Protein AF-A0A0J6KZ96-F1 (afdb_monomer_lite)

Sequence (82 aa):
SLFWNRGNSWVKVEHFSFWPFKAVSKYPEGWGVNYYDGIDGQYKGTISSKAPFMIYARQEGWIDIGNNSWAPEKHFDILDIR

pLDDT: mean 82.37, std 21.11, range [33.81, 98.5]

Secondary structure (DSSP, 8-state):
-----TTS----GGGS-----EEEESSPTT--EEEESSTT--EEEEE---S-EE--EEETTEEE-SSS-EEEGGGEEEE---

Foldseek 3Di:
DWDDDPPPDTDDPVPPPPPFKKKFFPDDAQDWFWKALADVHHTDDTDRGRDIATFDDDDPQWTHRDPSIITRNVRIDIDDDD

Radius of gyration: 14.69 Å; chains: 1; bounding box: 24×22×46 Å

Structure (mmCIF, N/CA/C/O backbone):
data_AF-A0A0J6KZ96-F1
#
_entry.id   AF-A0A0J6KZ96-F1
#
loop_
_atom_site.group_PDB
_atom_site.id
_atom_site.type_symbol
_atom_site.label_atom_id
_atom_site.label_alt_id
_atom_site.label_comp_id
_atom_site.label_asym_id
_atom_site.label_entity_id
_atom_site.label_seq_id
_atom_site.pdbx_PDB_ins_code
_atom_site.Cartn_x
_atom_site.Cartn_y
_atom_site.Cartn_z
_atom_site.occupancy
_atom_site.B_iso_or_equiv
_atom_site.auth_seq_id
_atom_site.auth_comp_id
_atom_site.auth_asym_id
_atom_site.auth_atom_id
_atom_site.pdbx_PDB_model_num
ATOM 1 N N . SER A 1 1 ? 6.037 10.081 22.403 1.00 41.41 1 SER A N 1
ATOM 2 C CA . SER A 1 1 ? 4.605 10.451 22.436 1.00 41.41 1 SER A CA 1
ATOM 3 C C . SER A 1 1 ? 3.865 9.430 23.282 1.00 41.41 1 SER A C 1
ATOM 5 O O . SER A 1 1 ? 4.197 8.258 23.170 1.00 41.41 1 SER A O 1
ATOM 7 N N . LEU A 1 2 ? 2.938 9.842 24.151 1.00 37.09 2 LEU A N 1
ATOM 8 C CA . LEU A 1 2 ? 2.123 8.944 24.984 1.00 37.09 2 LEU A CA 1
ATOM 9 C C . LEU A 1 2 ? 0.689 8.929 24.438 1.00 37.09 2 LEU A C 1
ATOM 11 O O . LEU A 1 2 ? 0.182 9.988 24.076 1.00 37.09 2 LEU A O 1
ATOM 15 N N . PHE A 1 3 ? 0.040 7.763 24.402 1.00 45.28 3 PHE A N 1
ATOM 16 C CA . PHE A 1 3 ? -1.373 7.630 24.024 1.00 45.28 3 PHE A CA 1
ATOM 17 C C . PHE A 1 3 ? -2.184 7.034 25.181 1.00 45.28 3 PHE A C 1
ATOM 19 O O . PHE A 1 3 ? -1.684 6.200 25.935 1.00 45.28 3 PHE A O 1
ATOM 26 N N . TRP A 1 4 ? -3.428 7.495 25.332 1.00 33.81 4 TRP A N 1
ATOM 27 C CA . TRP A 1 4 ? -4.337 7.113 26.415 1.00 33.81 4 TRP A CA 1
ATOM 28 C C . TRP A 1 4 ? -5.162 5.874 26.040 1.00 33.81 4 TRP A C 1
ATOM 30 O O . TRP A 1 4 ? -5.736 5.819 24.955 1.00 33.81 4 TRP A O 1
ATOM 40 N N . ASN A 1 5 ? -5.271 4.907 26.954 1.00 41.16 5 ASN A N 1
ATOM 41 C CA . ASN A 1 5 ? -6.217 3.792 26.863 1.00 41.16 5 ASN A CA 1
ATOM 42 C C . ASN A 1 5 ? -7.104 3.772 28.123 1.00 41.16 5 ASN A C 1
ATOM 44 O O . ASN A 1 5 ? -6.627 4.059 29.224 1.00 41.16 5 ASN A O 1
ATOM 48 N N . ARG A 1 6 ? -8.374 3.372 27.961 1.00 51.09 6 ARG A N 1
ATOM 49 C CA . ARG A 1 6 ? -9.458 3.221 28.960 1.00 51.09 6 ARG A CA 1
ATOM 50 C C . ARG A 1 6 ? -9.165 2.246 30.124 1.00 51.09 6 ARG A C 1
ATOM 52 O O . ARG A 1 6 ? -10.092 1.813 30.796 1.00 51.09 6 ARG A O 1
ATOM 59 N N . GLY A 1 7 ? -7.905 1.896 30.377 1.00 51.59 7 GLY A N 1
ATOM 60 C CA . GLY A 1 7 ? -7.467 0.940 31.401 1.00 51.59 7 GLY A CA 1
ATOM 61 C C . GLY A 1 7 ? -6.518 1.506 32.462 1.00 51.59 7 GLY A C 1
ATOM 62 O O . GLY A 1 7 ? -5.963 0.737 33.235 1.00 51.59 7 GLY A O 1
ATOM 63 N N . ASN A 1 8 ? -6.318 2.827 32.521 1.00 47.25 8 ASN A N 1
ATOM 64 C CA . ASN A 1 8 ? -5.516 3.476 33.567 1.00 47.25 8 ASN A CA 1
ATOM 65 C C . ASN A 1 8 ? -4.056 2.972 33.642 1.00 47.25 8 ASN A C 1
ATOM 67 O O . ASN A 1 8 ? -3.520 2.698 34.713 1.00 47.25 8 ASN A O 1
ATOM 71 N N . SER A 1 9 ? -3.387 2.823 32.496 1.00 51.72 9 SER A N 1
ATOM 72 C CA . SER A 1 9 ? -1.958 2.486 32.449 1.00 51.72 9 SER A CA 1
ATOM 73 C C . SER A 1 9 ? -1.259 3.265 31.339 1.00 51.72 9 SER A C 1
ATOM 75 O O . SER A 1 9 ? -1.615 3.148 30.168 1.00 51.72 9 SER A O 1
ATOM 77 N N . TRP A 1 10 ? -0.258 4.064 31.713 1.00 49.38 10 TRP A N 1
ATOM 78 C CA . TRP A 1 10 ? 0.654 4.730 30.785 1.00 49.38 10 TRP A CA 1
ATOM 79 C C . TRP A 1 10 ? 1.700 3.718 30.318 1.00 49.38 10 TRP A C 1
ATOM 81 O O . TRP A 1 10 ? 2.546 3.307 31.109 1.00 49.38 10 TRP A O 1
ATOM 91 N N . VAL A 1 11 ? 1.665 3.311 29.050 1.00 50.50 11 VAL A N 1
ATOM 92 C CA . VAL A 1 11 ? 2.701 2.429 28.491 1.00 50.50 11 VAL A CA 1
ATOM 93 C C . VAL A 1 11 ? 3.690 3.277 27.698 1.00 50.50 11 VAL A C 1
ATOM 95 O O . VAL A 1 11 ? 3.312 3.993 26.770 1.00 50.50 11 VAL A O 1
ATOM 98 N N . LYS A 1 12 ? 4.970 3.227 28.084 1.00 44.34 12 LYS A N 1
ATOM 99 C CA . LYS A 1 12 ? 6.059 3.829 27.309 1.00 44.34 12 LYS A CA 1
ATOM 100 C C . LYS A 1 12 ? 6.243 3.040 26.011 1.00 44.34 12 LYS A C 1
ATOM 102 O O . LYS A 1 12 ? 6.260 1.812 26.035 1.00 44.34 12 LYS A O 1
ATOM 107 N N . VAL A 1 13 ? 6.440 3.758 24.903 1.00 47.72 13 VAL A N 1
ATOM 108 C CA . VAL A 1 13 ? 6.698 3.214 23.551 1.00 47.72 13 VAL A CA 1
ATOM 109 C C . VAL A 1 13 ? 7.809 2.152 23.544 1.00 47.72 13 VAL A C 1
ATOM 111 O O . VAL A 1 13 ? 7.767 1.227 22.748 1.00 47.72 13 VAL A O 1
ATOM 114 N N . GLU A 1 14 ? 8.744 2.237 24.488 1.00 46.62 14 GLU A N 1
ATOM 115 C CA . GLU A 1 14 ? 9.882 1.330 24.680 1.00 46.62 14 GLU A CA 1
ATOM 116 C C . GLU A 1 14 ? 9.500 -0.130 25.017 1.00 46.62 14 GLU A C 1
ATOM 118 O O . GLU A 1 14 ? 10.338 -1.015 24.879 1.00 46.62 14 GLU A O 1
ATOM 123 N N . HIS A 1 15 ? 8.255 -0.411 25.431 1.00 44.53 15 HIS A N 1
ATOM 124 C CA . HIS A 1 15 ? 7.775 -1.779 25.709 1.00 44.53 15 HIS A CA 1
ATOM 125 C C . HIS A 1 15 ? 7.052 -2.437 24.527 1.00 44.53 15 HIS A C 1
ATOM 127 O O . HIS A 1 15 ? 6.737 -3.625 24.582 1.00 44.53 15 HIS A O 1
ATOM 133 N N . PHE A 1 16 ? 6.805 -1.690 23.452 1.00 47.91 16 PHE A N 1
ATOM 134 C CA . PHE A 1 16 ? 6.486 -2.285 22.167 1.00 47.91 16 PHE A CA 1
ATOM 135 C C . PHE A 1 16 ? 7.802 -2.378 21.417 1.00 47.91 16 PHE A C 1
ATOM 137 O O . PHE A 1 16 ? 8.339 -1.367 20.972 1.00 47.91 16 PHE A O 1
ATOM 144 N N . SER A 1 17 ? 8.337 -3.587 21.262 1.00 43.28 17 SER A N 1
ATOM 145 C CA . SER A 1 17 ? 9.256 -3.848 20.161 1.00 43.28 17 SER A CA 1
ATOM 146 C C . SER A 1 17 ? 8.484 -3.511 18.884 1.00 43.28 17 SER A C 1
ATOM 148 O O . SER A 1 17 ? 7.704 -4.321 18.390 1.00 43.28 17 SER A O 1
ATOM 150 N N . PHE A 1 18 ? 8.580 -2.258 18.433 1.00 51.38 18 PHE A N 1
ATOM 151 C CA . PHE A 1 18 ? 7.992 -1.797 17.188 1.00 51.38 18 PHE A CA 1
ATOM 152 C C . PHE A 1 18 ? 8.812 -2.454 16.091 1.00 51.38 18 PHE A C 1
ATOM 154 O O . PHE A 1 18 ? 9.806 -1.908 15.623 1.00 51.38 18 PHE A O 1
ATOM 161 N N . TRP A 1 19 ? 8.443 -3.685 15.762 1.00 57.72 19 TRP A N 1
ATOM 162 C CA . TRP A 1 19 ? 8.908 -4.344 14.564 1.00 57.72 19 TRP A CA 1
ATOM 163 C C . TRP A 1 19 ? 8.169 -3.676 13.418 1.00 57.72 19 TRP A C 1
ATOM 165 O O . TRP A 1 19 ? 6.943 -3.796 13.335 1.00 57.72 19 TRP A O 1
ATOM 175 N N . PRO A 1 20 ? 8.862 -2.906 12.570 1.00 66.69 20 PRO A N 1
ATOM 176 C CA . PRO A 1 20 ? 8.191 -2.336 11.434 1.00 66.69 20 PRO A CA 1
ATOM 177 C C . PRO A 1 20 ? 7.818 -3.464 10.481 1.00 66.69 20 PRO A C 1
ATOM 179 O O . PRO A 1 20 ? 8.683 -4.063 9.839 1.00 66.69 20 PRO A O 1
ATOM 182 N N . PHE A 1 21 ? 6.527 -3.752 10.377 1.00 80.75 21 PHE A N 1
ATOM 183 C CA . PHE A 1 21 ? 6.034 -4.581 9.293 1.00 80.75 21 PHE A CA 1
ATOM 184 C C . PHE A 1 21 ? 6.384 -3.892 7.972 1.00 80.75 21 PHE A C 1
ATOM 186 O O . PHE A 1 21 ? 6.229 -2.673 7.822 1.00 80.75 21 PHE A O 1
ATOM 193 N N . LYS A 1 22 ? 6.866 -4.677 7.010 1.00 91.88 22 LYS A N 1
ATOM 194 C CA . LYS A 1 22 ? 7.007 -4.211 5.632 1.00 91.88 22 LYS A CA 1
ATOM 195 C C . LYS A 1 22 ? 5.930 -4.842 4.771 1.00 91.88 22 LYS A C 1
ATOM 197 O O . LYS A 1 22 ? 5.474 -5.947 5.045 1.00 91.88 22 LYS A O 1
ATOM 202 N N . ALA A 1 23 ? 5.546 -4.145 3.721 1.00 94.75 23 ALA A N 1
ATOM 203 C CA . ALA A 1 23 ? 4.658 -4.643 2.691 1.00 94.75 23 ALA A CA 1
ATOM 204 C C . ALA A 1 23 ? 5.368 -4.562 1.341 1.00 94.75 23 ALA A C 1
ATOM 206 O O . ALA A 1 23 ? 6.141 -3.638 1.089 1.00 94.75 23 ALA A O 1
ATOM 207 N N . VAL A 1 24 ? 5.110 -5.533 0.472 1.00 96.31 24 VAL A N 1
ATOM 208 C CA . VAL A 1 24 ? 5.574 -5.518 -0.918 1.00 96.31 24 VAL A CA 1
ATOM 209 C C . VAL A 1 24 ? 4.393 -5.734 -1.853 1.00 96.31 24 VAL A C 1
ATOM 211 O O . VAL A 1 24 ? 3.494 -6.519 -1.554 1.00 96.31 24 VAL A O 1
ATOM 214 N N . SER A 1 25 ? 4.362 -5.003 -2.971 1.00 96.88 25 SER A N 1
ATOM 215 C CA . SER A 1 25 ? 3.313 -5.163 -3.982 1.00 96.88 25 SER A CA 1
ATOM 216 C C . SER A 1 25 ? 3.346 -6.574 -4.568 1.00 96.88 25 SER A C 1
ATOM 218 O O . SER A 1 25 ? 4.403 -7.060 -4.983 1.00 96.88 25 SER A O 1
ATOM 220 N N . LYS A 1 26 ? 2.174 -7.211 -4.664 1.00 97.69 26 LYS A N 1
ATOM 221 C CA . LYS A 1 26 ? 2.008 -8.503 -5.352 1.00 97.69 26 LYS A CA 1
ATOM 222 C C . LYS A 1 26 ? 2.200 -8.394 -6.867 1.00 97.69 26 LYS A C 1
ATOM 224 O O . LYS A 1 26 ? 2.387 -9.402 -7.547 1.00 97.69 26 LYS A O 1
ATOM 229 N N . TYR A 1 27 ? 2.149 -7.182 -7.415 1.00 96.94 27 TYR A N 1
ATOM 230 C CA . TYR A 1 27 ? 2.201 -6.937 -8.852 1.00 96.94 27 TYR A CA 1
ATOM 231 C C . TYR A 1 27 ? 3.645 -6.765 -9.372 1.00 96.94 27 TYR A C 1
ATOM 233 O O . TYR A 1 27 ? 4.598 -6.674 -8.589 1.00 96.94 27 TYR A O 1
ATOM 241 N N . PRO A 1 28 ? 3.872 -6.806 -10.699 1.00 96.62 28 PRO A N 1
ATOM 242 C CA . PRO A 1 28 ? 5.160 -6.444 -11.294 1.00 96.62 28 PRO A CA 1
ATOM 243 C C . PRO A 1 28 ? 5.537 -4.974 -11.043 1.00 96.62 28 PRO A C 1
ATOM 245 O O . PRO A 1 28 ? 4.669 -4.144 -10.785 1.00 96.62 28 PRO A O 1
ATOM 248 N N . GLU A 1 29 ? 6.829 -4.647 -11.156 1.00 96.88 29 GLU A N 1
ATOM 249 C CA . GLU A 1 29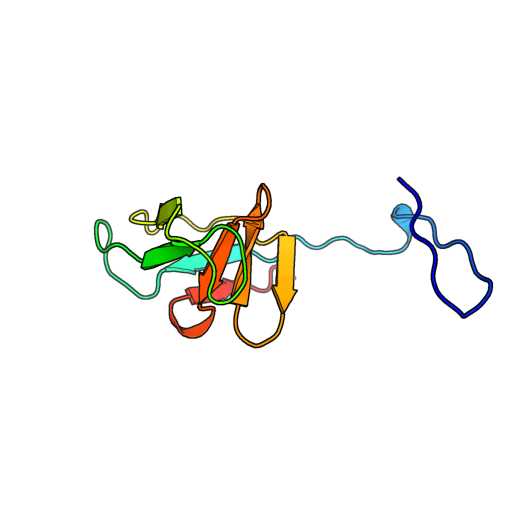 ? 7.308 -3.255 -11.101 1.00 96.88 29 GLU A CA 1
ATOM 250 C C . GLU A 1 29 ? 6.551 -2.389 -12.125 1.00 96.88 29 GLU A C 1
ATOM 252 O O . GLU A 1 29 ? 6.328 -2.811 -13.263 1.00 96.88 29 GLU A O 1
ATOM 257 N N . GLY A 1 30 ? 6.136 -1.190 -11.718 1.00 95.12 30 GLY A N 1
ATOM 258 C CA . GLY A 1 30 ? 5.382 -0.250 -12.549 1.00 95.12 30 GLY A CA 1
ATOM 259 C C . GLY A 1 30 ? 3.861 -0.415 -12.485 1.00 95.12 30 GLY A C 1
ATOM 260 O O . GLY A 1 30 ? 3.144 0.494 -12.903 1.00 95.12 30 GLY A O 1
ATOM 261 N N . TRP A 1 31 ? 3.342 -1.515 -11.928 1.00 96.69 31 TRP A N 1
ATOM 262 C CA . TRP A 1 31 ? 1.900 -1.702 -11.745 1.00 96.69 31 TRP A CA 1
ATOM 263 C C . TRP A 1 31 ? 1.414 -0.999 -10.482 1.00 96.69 31 TRP A C 1
ATOM 265 O O . TRP A 1 31 ? 1.861 -1.288 -9.372 1.00 96.69 31 TRP A O 1
ATOM 275 N N . GLY A 1 32 ? 0.484 -0.069 -10.673 1.00 96.88 32 GLY A N 1
ATOM 276 C CA . GLY A 1 32 ? 0.011 0.824 -9.631 1.00 96.88 32 GLY A CA 1
ATOM 277 C C . GLY A 1 32 ? -1.059 0.232 -8.716 1.00 96.88 32 GLY A C 1
ATOM 278 O O . GLY A 1 32 ? -2.062 -0.298 -9.188 1.00 96.88 32 GLY A O 1
ATOM 279 N N . VAL A 1 33 ? -0.889 0.415 -7.407 1.00 98.06 33 VAL A N 1
ATOM 280 C CA . VAL A 1 33 ? -1.941 0.242 -6.396 1.00 98.06 33 VAL A CA 1
ATOM 281 C C . VAL A 1 33 ? -2.294 1.605 -5.815 1.00 98.06 33 VAL A C 1
ATOM 283 O O . VAL A 1 33 ? -1.422 2.311 -5.309 1.00 98.06 33 VAL A O 1
ATOM 286 N N . ASN A 1 34 ? -3.567 1.984 -5.886 1.00 98.31 34 ASN A N 1
ATOM 287 C CA . ASN A 1 34 ? -4.027 3.264 -5.359 1.00 98.31 34 ASN A CA 1
ATOM 288 C C . ASN A 1 34 ? -4.027 3.285 -3.829 1.00 98.31 34 ASN A C 1
ATOM 290 O O . ASN A 1 34 ? -4.320 2.280 -3.178 1.00 98.31 34 ASN A O 1
ATOM 294 N N . TYR A 1 35 ? -3.763 4.464 -3.279 1.00 98.38 35 TYR A N 1
ATOM 295 C CA . TYR A 1 35 ? -3.963 4.776 -1.874 1.00 98.38 35 TYR A CA 1
ATOM 296 C C . TYR A 1 35 ? -4.760 6.074 -1.716 1.00 98.38 35 TYR A C 1
ATOM 298 O O . TYR A 1 35 ? -4.843 6.908 -2.626 1.00 98.38 35 TYR A O 1
ATOM 306 N N . TYR A 1 36 ? -5.349 6.227 -0.539 1.00 98.50 36 TYR A N 1
ATOM 307 C CA . TYR A 1 36 ? -6.414 7.180 -0.262 1.00 98.50 36 TYR A CA 1
ATOM 308 C C . TYR A 1 36 ? -6.121 7.950 1.030 1.00 98.50 36 TYR A C 1
ATOM 310 O O . TYR A 1 36 ? -5.282 7.532 1.825 1.00 98.50 36 TYR A O 1
ATOM 318 N N . ASP A 1 37 ? -6.774 9.085 1.260 1.00 97.69 37 ASP A N 1
ATOM 319 C CA . ASP A 1 37 ? -6.618 9.892 2.486 1.00 97.69 37 ASP A CA 1
AT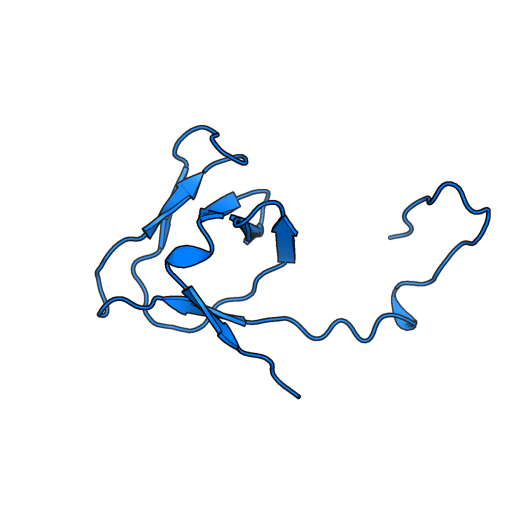OM 320 C C . ASP A 1 37 ? -7.365 9.336 3.719 1.00 97.69 37 ASP A C 1
ATOM 322 O O . ASP A 1 37 ? -7.412 9.969 4.774 1.00 97.69 37 ASP A O 1
ATOM 326 N N . GLY A 1 38 ? -7.911 8.130 3.596 1.00 95.62 38 GLY A N 1
ATOM 327 C CA . GLY A 1 38 ? -8.654 7.397 4.612 1.00 95.62 38 GLY A CA 1
ATOM 328 C C . GLY A 1 38 ? -9.111 6.048 4.059 1.00 95.62 38 GLY A C 1
ATOM 329 O O . GLY A 1 38 ? -8.985 5.787 2.860 1.00 95.62 38 GLY A O 1
ATOM 330 N N . ILE A 1 39 ? -9.665 5.199 4.922 1.00 93.31 39 ILE A N 1
ATOM 331 C CA . ILE A 1 39 ? -10.400 4.002 4.488 1.00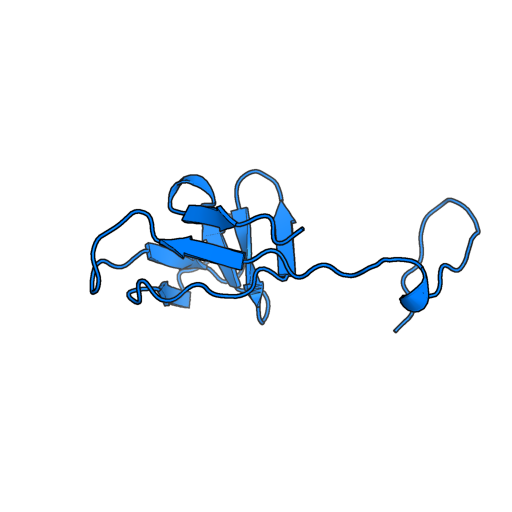 93.31 39 ILE A CA 1
ATOM 332 C C . ILE A 1 39 ? -11.601 4.458 3.658 1.00 93.31 39 ILE A C 1
ATOM 334 O O . ILE A 1 39 ? -12.371 5.301 4.116 1.00 93.31 39 ILE A O 1
ATOM 338 N N . ASP A 1 40 ? -11.710 3.949 2.428 1.00 91.69 40 ASP A N 1
ATOM 339 C CA . ASP A 1 40 ? -12.705 4.385 1.435 1.00 91.69 40 ASP A CA 1
ATOM 340 C C . ASP A 1 40 ? -12.722 5.913 1.194 1.00 91.69 40 ASP A C 1
ATOM 342 O O . ASP A 1 40 ? -13.731 6.495 0.789 1.00 91.69 40 ASP A O 1
ATOM 346 N N . GLY A 1 41 ? -11.585 6.570 1.454 1.00 94.38 41 GLY A N 1
ATOM 347 C CA . GLY A 1 41 ? -11.402 8.009 1.311 1.00 94.38 41 GLY A CA 1
ATOM 348 C C . GLY A 1 41 ? -11.211 8.465 -0.135 1.00 94.38 41 GLY A C 1
ATOM 349 O O . GLY A 1 41 ? -11.423 7.731 -1.103 1.00 94.38 41 GLY A O 1
ATOM 350 N N . GLN A 1 42 ? -10.773 9.710 -0.294 1.00 98.06 42 GLN A N 1
ATOM 351 C CA . GLN A 1 42 ? -10.441 10.266 -1.600 1.00 98.06 42 GLN A CA 1
ATOM 352 C C . GLN A 1 42 ? -9.095 9.741 -2.090 1.00 98.06 42 GLN A C 1
ATOM 354 O O . GLN A 1 42 ? -8.164 9.518 -1.314 1.00 98.06 42 GLN A O 1
ATOM 359 N N . TYR A 1 43 ? -8.987 9.553 -3.405 1.00 98.12 43 TYR A N 1
ATOM 360 C CA . TYR A 1 43 ? -7.740 9.146 -4.044 1.00 98.12 43 TYR A CA 1
ATOM 361 C C . TYR A 1 43 ? -6.630 10.163 -3.759 1.00 98.12 43 TYR A C 1
ATOM 363 O O . TYR A 1 43 ?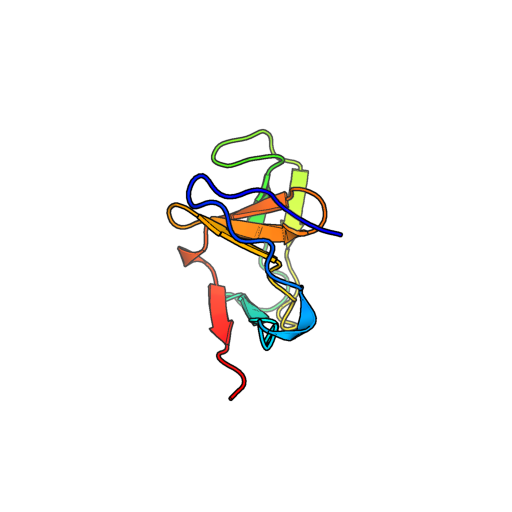 -6.813 11.366 -3.946 1.00 98.12 43 TYR A O 1
ATOM 371 N N . LYS A 1 44 ? -5.462 9.665 -3.346 1.00 97.94 44 LYS A N 1
ATOM 372 C CA . LYS A 1 44 ? -4.309 10.491 -2.966 1.00 97.94 44 LYS A CA 1
ATOM 373 C C . LYS A 1 44 ? -3.066 10.186 -3.801 1.00 97.94 44 LYS A C 1
ATOM 375 O O . LYS A 1 44 ? -2.216 11.058 -3.968 1.00 97.94 44 LYS A O 1
ATOM 380 N N . GLY A 1 45 ? -2.955 8.974 -4.339 1.00 98.06 45 GLY A N 1
ATOM 381 C CA . GLY A 1 45 ? -1.862 8.600 -5.229 1.00 98.06 45 GLY A CA 1
ATOM 382 C C . GLY A 1 45 ? -1.780 7.102 -5.486 1.00 98.06 45 GLY A C 1
ATOM 383 O O . GLY A 1 45 ? -2.697 6.341 -5.170 1.00 98.06 45 GLY A O 1
ATOM 384 N N . THR A 1 46 ? -0.647 6.679 -6.042 1.00 98.00 46 THR A N 1
ATOM 385 C CA . THR A 1 46 ? -0.409 5.294 -6.450 1.00 98.00 46 THR A CA 1
ATOM 386 C C . THR A 1 46 ? 0.983 4.827 -6.026 1.00 98.00 46 THR A C 1
ATOM 388 O O . THR A 1 46 ? 1.969 5.529 -6.236 1.00 98.00 46 THR A O 1
ATOM 391 N N . ILE A 1 47 ? 1.074 3.618 -5.468 1.00 97.12 47 ILE A N 1
ATOM 392 C CA . ILE A 1 47 ? 2.330 2.886 -5.266 1.00 97.12 47 ILE A CA 1
ATOM 393 C C . ILE A 1 47 ? 2.569 2.019 -6.501 1.00 97.12 47 ILE A C 1
ATOM 395 O O . ILE A 1 47 ? 1.787 1.110 -6.763 1.00 97.12 47 ILE A O 1
ATOM 399 N N . SER A 1 48 ? 3.636 2.278 -7.253 1.00 96.75 48 SER A N 1
ATOM 400 C CA . SER A 1 48 ? 4.011 1.482 -8.435 1.00 96.75 48 SER A CA 1
ATOM 401 C C . SER A 1 48 ? 5.330 0.724 -8.278 1.00 96.75 48 SER A C 1
ATOM 403 O O . SER A 1 48 ? 5.659 -0.113 -9.119 1.00 96.75 48 SER A O 1
ATOM 405 N N . SER A 1 49 ? 6.086 0.995 -7.211 1.00 94.94 49 SER A N 1
ATOM 406 C CA . SER A 1 49 ? 7.341 0.294 -6.950 1.00 94.94 49 SER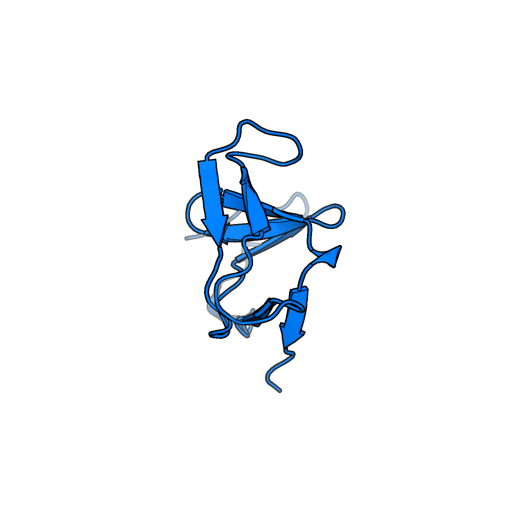 A CA 1
ATOM 407 C C . SER A 1 49 ? 7.098 -1.072 -6.314 1.00 94.94 49 SER A C 1
ATOM 409 O O . SER A 1 49 ? 6.224 -1.231 -5.459 1.00 94.94 49 SER A O 1
ATOM 411 N N . LYS A 1 50 ? 7.914 -2.056 -6.694 1.00 95.00 50 LYS A N 1
ATOM 412 C CA . LYS A 1 50 ? 7.995 -3.375 -6.060 1.00 95.00 50 LYS A CA 1
ATOM 413 C C . LYS A 1 50 ? 8.979 -3.403 -4.888 1.00 95.00 50 LYS A C 1
ATOM 415 O O . LYS A 1 50 ? 9.160 -4.446 -4.264 1.00 95.00 50 LYS A O 1
ATOM 420 N N . ALA A 1 51 ? 9.622 -2.285 -4.559 1.00 95.06 51 ALA A N 1
ATOM 421 C CA . ALA A 1 51 ? 10.435 -2.198 -3.355 1.00 95.06 51 ALA A CA 1
ATOM 422 C C . ALA A 1 51 ? 9.553 -2.378 -2.100 1.00 95.06 51 ALA A C 1
ATOM 424 O O . ALA A 1 51 ? 8.483 -1.768 -2.017 1.00 95.06 51 ALA A O 1
ATOM 425 N N . PRO A 1 52 ? 9.979 -3.180 -1.105 1.00 94.56 52 PRO A N 1
ATOM 426 C CA . PRO A 1 52 ? 9.273 -3.256 0.166 1.00 94.56 52 PRO A CA 1
ATOM 427 C C . PRO A 1 52 ? 9.228 -1.892 0.857 1.00 94.56 52 PRO A C 1
ATOM 429 O O . PRO A 1 52 ? 10.253 -1.217 0.973 1.00 94.56 52 PRO A O 1
ATOM 432 N N . PHE A 1 53 ? 8.064 -1.519 1.377 1.00 93.38 53 PHE A N 1
ATOM 433 C CA . PHE A 1 53 ? 7.850 -0.268 2.100 1.00 93.38 53 PHE A CA 1
ATOM 434 C C . PHE A 1 53 ? 7.278 -0.529 3.491 1.00 93.38 53 PHE A C 1
ATOM 436 O O . PHE A 1 53 ? 6.813 -1.621 3.809 1.00 93.38 53 PHE A O 1
ATOM 443 N N . MET A 1 54 ? 7.368 0.481 4.344 1.00 92.12 54 MET A N 1
ATOM 444 C CA . MET A 1 54 ? 6.946 0.418 5.739 1.00 92.12 54 MET A CA 1
ATOM 445 C C . MET A 1 54 ? 5.431 0.574 5.846 1.00 92.12 54 MET A C 1
ATOM 447 O O . MET A 1 54 ? 4.867 1.442 5.182 1.00 92.12 54 MET A O 1
ATOM 451 N N . ILE A 1 55 ? 4.790 -0.204 6.716 1.00 91.19 55 ILE A N 1
ATOM 452 C CA . ILE A 1 55 ? 3.404 0.052 7.123 1.00 91.19 55 ILE A CA 1
ATOM 453 C C . ILE A 1 55 ? 3.374 0.527 8.574 1.00 91.19 55 ILE A C 1
ATOM 455 O O . ILE A 1 55 ? 4.134 0.048 9.417 1.00 91.19 55 ILE A O 1
ATOM 459 N N . TYR A 1 56 ? 2.498 1.482 8.860 1.00 88.88 56 TYR A N 1
ATOM 460 C CA . TYR A 1 56 ? 2.411 2.154 10.158 1.00 88.88 56 TYR A CA 1
ATOM 461 C C . TYR A 1 56 ? 1.185 1.719 10.961 1.00 88.88 56 TYR A C 1
ATOM 463 O O . TYR A 1 56 ? 1.212 1.753 12.190 1.00 88.88 56 TYR A O 1
ATOM 471 N N . ALA A 1 57 ? 0.134 1.266 10.279 1.00 89.38 57 ALA A N 1
ATOM 472 C CA . ALA A 1 57 ? -1.065 0.707 10.887 1.00 89.38 57 ALA A CA 1
ATOM 473 C C . ALA A 1 57 ? -1.744 -0.288 9.937 1.00 89.38 57 ALA A C 1
ATOM 475 O O . ALA 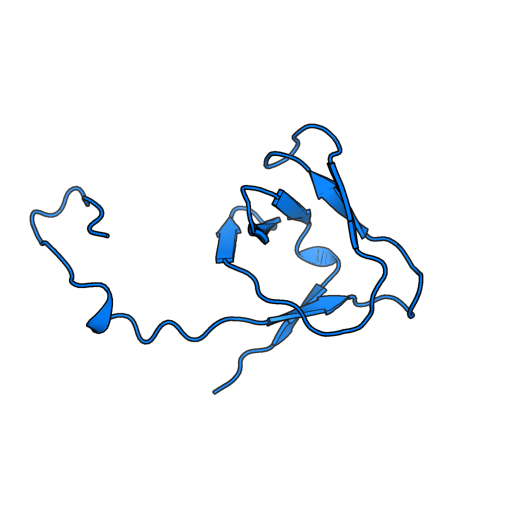A 1 57 ? -1.518 -0.269 8.725 1.00 89.38 57 ALA A O 1
ATOM 476 N N . ARG A 1 58 ? -2.594 -1.148 10.503 1.00 91.31 58 ARG A N 1
ATOM 477 C CA . ARG A 1 58 ? -3.512 -2.026 9.771 1.00 91.31 58 ARG A CA 1
ATOM 478 C C . ARG A 1 58 ? -4.894 -1.895 10.386 1.00 91.31 58 ARG A C 1
ATOM 480 O O . ARG A 1 58 ? -5.018 -1.959 11.608 1.00 91.31 58 ARG A O 1
ATOM 487 N N . GLN A 1 59 ? -5.913 -1.732 9.558 1.00 91.38 59 GLN A N 1
ATOM 488 C CA . GLN A 1 59 ? -7.297 -1.634 10.009 1.00 91.38 59 GLN A CA 1
ATOM 489 C C . GLN A 1 59 ? -8.233 -2.107 8.899 1.00 91.38 59 GLN A C 1
ATOM 491 O O . GLN A 1 59 ? -8.109 -1.662 7.768 1.00 91.38 59 GLN A O 1
ATOM 496 N N . GLU A 1 60 ? -9.154 -3.022 9.216 1.00 92.56 60 GLU A N 1
ATOM 497 C CA . GLU A 1 60 ? -10.267 -3.415 8.327 1.00 92.56 60 GLU A CA 1
ATOM 498 C C . GLU A 1 60 ? -9.846 -3.827 6.898 1.00 92.56 60 GLU A C 1
ATOM 500 O O . GLU A 1 60 ? -10.551 -3.584 5.924 1.00 92.56 60 GLU A O 1
ATOM 505 N N . GLY A 1 61 ? -8.684 -4.475 6.752 1.00 95.06 61 GLY A N 1
ATOM 506 C CA . GLY A 1 61 ? -8.160 -4.882 5.442 1.00 95.06 61 GLY A CA 1
ATOM 507 C C . GLY A 1 61 ? -7.458 -3.762 4.667 1.00 95.06 61 GLY A C 1
ATOM 508 O O . GLY A 1 61 ? -7.239 -3.898 3.463 1.00 95.06 61 GLY A O 1
ATOM 509 N N . TRP A 1 62 ? -7.080 -2.684 5.350 1.00 97.12 62 TRP A N 1
ATOM 510 C CA . TRP A 1 62 ? -6.279 -1.578 4.842 1.00 97.12 62 TRP A CA 1
ATOM 511 C C . TRP A 1 62 ? -4.966 -1.449 5.604 1.00 97.12 62 TRP A C 1
ATOM 513 O O . TRP A 1 62 ? -4.883 -1.771 6.791 1.00 97.12 62 TRP A O 1
ATOM 523 N N . ILE A 1 63 ? -3.952 -0.928 4.919 1.00 95.62 63 ILE A N 1
ATOM 524 C CA . ILE A 1 63 ? -2.650 -0.586 5.491 1.00 95.62 63 ILE A CA 1
ATOM 525 C C . ILE A 1 63 ? -2.422 0.924 5.409 1.00 95.62 63 ILE A C 1
ATOM 527 O O . ILE A 1 63 ? -2.650 1.517 4.356 1.00 95.62 63 ILE A O 1
ATOM 531 N N . ASP A 1 64 ? -1.954 1.537 6.498 1.00 95.00 64 ASP A N 1
ATOM 532 C CA . ASP A 1 64 ? -1.446 2.913 6.470 1.00 95.00 64 ASP A CA 1
ATOM 533 C C . ASP A 1 64 ? 0.018 2.889 6.029 1.00 95.00 64 ASP A C 1
ATOM 535 O O . ASP A 1 64 ? 0.880 2.327 6.711 1.00 95.00 64 ASP A O 1
ATOM 539 N N . ILE A 1 65 ? 0.292 3.502 4.883 1.00 94.69 65 ILE A N 1
ATOM 540 C CA . ILE A 1 65 ? 1.630 3.616 4.288 1.00 94.69 65 ILE A CA 1
ATOM 541 C C . ILE A 1 65 ? 2.351 4.899 4.735 1.00 94.69 65 ILE A C 1
ATOM 543 O O . ILE A 1 65 ? 3.443 5.203 4.258 1.00 94.69 65 ILE A O 1
ATOM 547 N N . GLY A 1 66 ? 1.749 5.647 5.665 1.00 92.62 66 GLY A N 1
ATOM 548 C CA . GLY A 1 66 ? 2.291 6.847 6.284 1.00 92.62 66 GLY A CA 1
ATOM 549 C C . GLY A 1 66 ? 1.541 8.111 5.872 1.00 92.62 66 GLY A C 1
ATOM 550 O O . GLY A 1 66 ? 0.979 8.220 4.780 1.00 92.62 66 GLY A O 1
ATOM 551 N N . ASN A 1 67 ? 1.568 9.117 6.751 1.00 92.56 67 ASN A N 1
ATOM 552 C CA . ASN A 1 67 ? 0.893 10.402 6.541 1.00 92.56 67 ASN A CA 1
ATOM 553 C C . ASN A 1 67 ? -0.625 10.252 6.296 1.00 92.56 67 ASN A C 1
ATOM 555 O O . ASN A 1 67 ? -1.180 10.957 5.449 1.00 92.56 67 ASN A O 1
ATOM 559 N N . ASN A 1 68 ? -1.278 9.316 7.001 1.00 92.31 68 ASN A N 1
ATOM 560 C CA . ASN A 1 68 ? -2.695 8.988 6.830 1.00 92.31 68 ASN A CA 1
ATOM 561 C C . ASN A 1 68 ? -3.007 8.666 5.357 1.00 92.31 68 ASN A C 1
ATOM 563 O O . ASN A 1 68 ? -3.755 9.380 4.681 1.00 92.31 68 ASN A O 1
ATOM 567 N N . SER A 1 69 ? -2.308 7.661 4.829 1.00 96.88 69 SER A N 1
ATOM 568 C CA . SER A 1 69 ? -2.428 7.221 3.440 1.00 96.88 69 SER A CA 1
ATOM 569 C C . SER A 1 69 ? -2.757 5.739 3.441 1.00 96.88 69 SER A C 1
ATOM 571 O O . SER A 1 69 ? -1.926 4.918 3.810 1.00 96.88 69 SER A O 1
ATOM 573 N N . TRP A 1 70 ? -3.969 5.386 3.040 1.00 97.69 70 TRP A N 1
ATOM 574 C CA . TRP A 1 70 ? -4.500 4.043 3.216 1.00 97.69 70 TRP A CA 1
ATOM 575 C C . TRP A 1 70 ? -4.574 3.310 1.885 1.00 97.69 70 TRP A C 1
ATOM 577 O O . TRP A 1 70 ? -5.169 3.811 0.935 1.00 97.69 70 TRP A O 1
ATOM 587 N N . ALA A 1 71 ? -3.977 2.123 1.810 1.00 98.00 71 ALA A N 1
ATOM 588 C CA . ALA A 1 71 ? -4.046 1.248 0.641 1.00 98.00 71 ALA A CA 1
ATOM 589 C C . ALA A 1 71 ? -4.745 -0.077 1.002 1.00 98.00 71 ALA A C 1
ATOM 591 O O . ALA A 1 71 ? -4.574 -0.556 2.127 1.00 98.00 71 ALA A O 1
ATOM 592 N N . PRO A 1 72 ? -5.501 -0.713 0.087 1.00 98.00 72 PRO A N 1
ATOM 593 C CA . PRO A 1 72 ? -6.142 -1.988 0.390 1.00 98.00 72 PRO A CA 1
ATOM 594 C C . PRO A 1 72 ? -5.092 -3.094 0.555 1.00 98.00 72 PRO A C 1
ATOM 596 O O . PRO A 1 72 ? -4.338 -3.402 -0.371 1.00 98.00 72 PRO A O 1
ATOM 599 N N . GLU A 1 73 ? -5.072 -3.737 1.720 1.00 97.25 73 GLU A N 1
ATOM 600 C CA . GLU A 1 73 ? -4.054 -4.715 2.123 1.00 97.25 73 GLU A CA 1
ATOM 601 C C . GLU A 1 73 ? -3.984 -5.915 1.171 1.00 97.25 73 GLU A C 1
ATOM 603 O O . GLU A 1 73 ? -2.906 -6.448 0.917 1.00 97.25 73 GLU A O 1
ATOM 608 N N . LYS A 1 74 ? -5.118 -6.313 0.578 1.00 97.81 74 LYS A N 1
ATOM 609 C CA . LYS A 1 74 ? -5.217 -7.468 -0.335 1.00 97.81 74 LYS A CA 1
ATOM 610 C C . LYS A 1 74 ? -4.196 -7.447 -1.485 1.00 97.81 74 LYS A C 1
ATOM 612 O O . LYS A 1 74 ? -3.853 -8.511 -2.005 1.00 97.81 74 LYS A O 1
ATOM 617 N N . HIS A 1 75 ? -3.699 -6.268 -1.857 1.00 98.12 75 HIS A N 1
ATOM 618 C CA . HIS A 1 75 ? -2.728 -6.055 -2.932 1.00 98.12 75 HIS A CA 1
ATOM 619 C C . HIS A 1 75 ? -1.260 -6.264 -2.524 1.00 98.12 75 HIS A C 1
ATOM 621 O O . HIS A 1 75 ? -0.383 -6.211 -3.388 1.00 98.12 75 HIS A O 1
ATOM 627 N N . PHE A 1 76 ? -0.986 -6.534 -1.246 1.00 96.75 76 PHE A N 1
ATOM 628 C CA . PHE A 1 76 ? 0.367 -6.622 -0.710 1.00 96.75 76 PHE A CA 1
ATOM 629 C C . PHE A 1 76 ? 0.622 -7.944 0.011 1.00 96.75 76 PHE A C 1
ATOM 631 O O . PHE A 1 76 ? -0.289 -8.546 0.585 1.00 96.75 76 PHE A O 1
ATOM 638 N N . ASP A 1 77 ? 1.873 -8.390 -0.030 1.00 95.94 77 ASP A N 1
ATOM 639 C CA . ASP A 1 77 ? 2.388 -9.417 0.870 1.00 95.94 77 ASP A CA 1
ATOM 640 C C . ASP A 1 77 ? 3.009 -8.728 2.084 1.00 95.94 77 ASP A C 1
ATOM 642 O O . ASP A 1 77 ? 3.856 -7.840 1.943 1.00 95.94 77 ASP A O 1
ATOM 646 N N . ILE A 1 78 ? 2.565 -9.120 3.280 1.00 92.88 78 ILE A N 1
ATOM 647 C CA . ILE A 1 78 ? 3.089 -8.584 4.537 1.00 92.88 78 ILE A CA 1
ATOM 648 C C . ILE A 1 78 ? 4.310 -9.403 4.940 1.00 92.88 78 ILE A C 1
ATOM 650 O O . ILE A 1 78 ? 4.229 -10.612 5.153 1.00 92.88 78 ILE A O 1
ATOM 654 N N . LEU A 1 79 ? 5.444 -8.723 5.040 1.00 89.69 79 LEU A N 1
ATOM 655 C CA . LEU A 1 79 ? 6.717 -9.287 5.443 1.00 89.69 79 LEU A CA 1
ATOM 656 C C . LEU A 1 79 ? 6.845 -9.157 6.965 1.00 89.69 79 LEU A C 1
ATOM 658 O O . LEU A 1 79 ? 6.996 -8.052 7.496 1.00 89.69 79 LEU A O 1
ATOM 662 N N . ASP A 1 80 ? 6.771 -10.294 7.653 1.00 73.19 80 ASP A N 1
ATOM 663 C CA . ASP A 1 80 ? 7.126 -10.427 9.067 1.00 73.19 80 ASP A CA 1
ATOM 664 C C . ASP A 1 80 ? 8.652 -10.561 9.163 1.00 73.19 80 ASP A C 1
ATOM 666 O O . ASP A 1 80 ? 9.222 -11.573 8.750 1.00 73.19 80 ASP A O 1
ATOM 670 N N . ILE A 1 81 ? 9.326 -9.508 9.628 1.00 61.00 81 ILE A N 1
ATOM 671 C CA . ILE A 1 81 ? 10.776 -9.523 9.840 1.00 61.00 81 ILE A CA 1
ATOM 672 C C . ILE A 1 81 ? 10.993 -9.901 11.306 1.00 61.00 81 ILE A C 1
ATOM 674 O O . ILE A 1 81 ? 10.939 -9.033 12.178 1.00 61.00 81 ILE A O 1
ATOM 678 N N . ARG A 1 82 ? 11.164 -11.203 11.552 1.00 58.28 82 ARG A N 1
ATOM 679 C CA . ARG A 1 82 ? 11.534 -11.774 12.856 1.00 58.28 82 ARG A CA 1
ATOM 680 C C . ARG A 1 82 ? 13.037 -11.746 13.083 1.00 58.28 82 ARG A C 1
ATOM 682 O O . ARG A 1 82 ? 13.777 -11.894 12.083 1.00 58.28 82 ARG A O 1
#